Protein AF-A0A3N5H5E7-F1 (afdb_monomer_lite)

Radius of gyration: 30.31 Å; chains: 1; bounding box: 35×42×94 Å

Secondary structure (DSSP, 8-state):
---HHHHHHHHHHHHHHHHHHHHHHHHHHHHHHHHHHHHHHHTTS-----S-------TTPPPSS-HHHHHHHHHHHHTT--HHHHHHHTT--HHHHHHHHHHTT-----SPPP---

pLDDT: mean 76.29, std 15.66, range [38.31, 92.56]

Foldseek 3Di:
DPDPVVVVVVVVVVVVVVVVVVVVVVVVVVVVVVVVVVVVVVVPDDDDPDPDPDDPPPPDDPQPDDLVRLLVLLVVVVVPDDLVNVCVVVVHDSVSSVVSVVVNVHPPDPDDPPPPD

Sequence (117 aa):
MMDLRRLLRDLGREIDRLAQRNEFLERRLESITGALQGAVRVGAGRRKPGRGARTGARRGAPPKFNDAQAVQLRKEYEKGATSAQLARRHKAALPTILSTLRRAGAKLRRGRPSKKR

Structure (mmCIF, N/CA/C/O backbone):
data_AF-A0A3N5H5E7-F1
#
_entry.id   AF-A0A3N5H5E7-F1
#
loop_
_atom_site.group_PDB
_atom_site.id
_atom_site.type_symbol
_atom_site.label_atom_id
_atom_site.label_alt_id
_atom_site.label_comp_id
_atom_site.label_asym_id
_atom_site.label_entity_id
_atom_site.label_seq_id
_atom_site.pdbx_PDB_ins_code
_atom_site.Cartn_x
_atom_site.Cartn_y
_atom_site.Cartn_z
_atom_site.occupancy
_atom_site.B_iso_or_equiv
_atom_site.auth_seq_id
_atom_site.auth_comp_id
_atom_site.auth_asym_id
_atom_site.auth_atom_id
_atom_site.pdbx_PDB_model_num
ATOM 1 N N . MET A 1 1 ? 10.027 -13.307 -55.369 1.00 53.84 1 MET A N 1
ATOM 2 C CA . MET A 1 1 ? 11.262 -13.072 -54.591 1.00 53.84 1 MET A CA 1
ATOM 3 C C . MET A 1 1 ? 11.393 -11.569 -54.416 1.00 53.84 1 MET A C 1
ATOM 5 O O . MET A 1 1 ? 11.546 -10.888 -55.418 1.00 53.84 1 MET A O 1
ATOM 9 N N . MET A 1 2 ? 11.185 -11.027 -53.212 1.00 58.44 2 MET A N 1
ATOM 10 C CA . MET A 1 2 ? 11.409 -9.593 -52.991 1.00 58.44 2 MET A CA 1
ATOM 11 C C . MET A 1 2 ? 12.909 -9.312 -53.054 1.00 58.44 2 MET A C 1
ATOM 13 O O . MET A 1 2 ? 13.684 -9.968 -52.362 1.00 58.44 2 MET A O 1
ATOM 17 N N . ASP A 1 3 ? 13.310 -8.347 -53.879 1.00 82.62 3 ASP A N 1
ATOM 18 C CA . ASP A 1 3 ? 14.709 -7.950 -53.994 1.00 82.62 3 ASP A CA 1
ATOM 19 C C . ASP A 1 3 ? 15.226 -7.430 -52.651 1.00 82.62 3 ASP A C 1
ATOM 21 O O . ASP A 1 3 ? 14.676 -6.483 -52.083 1.00 82.62 3 ASP A O 1
ATOM 25 N N . LEU A 1 4 ? 16.335 -7.998 -52.175 1.00 82.62 4 LEU A N 1
ATOM 26 C CA . LEU A 1 4 ? 17.030 -7.593 -50.946 1.00 82.62 4 LEU A CA 1
ATOM 27 C C . LEU A 1 4 ? 17.291 -6.074 -50.899 1.00 82.62 4 LEU A C 1
ATOM 29 O O . LEU A 1 4 ? 17.192 -5.437 -49.853 1.00 82.62 4 LEU A O 1
ATOM 33 N N . ARG A 1 5 ? 17.530 -5.459 -52.064 1.00 80.50 5 ARG A N 1
ATOM 34 C CA . ARG A 1 5 ? 17.710 -4.006 -52.227 1.00 80.50 5 ARG A CA 1
ATOM 35 C C . ARG A 1 5 ? 16.453 -3.181 -51.936 1.00 80.50 5 ARG A C 1
ATOM 37 O O . ARG A 1 5 ? 16.555 -1.987 -51.664 1.00 80.50 5 ARG A O 1
ATOM 44 N N . ARG A 1 6 ? 15.261 -3.757 -52.074 1.00 82.50 6 ARG A N 1
ATOM 45 C CA . ARG A 1 6 ? 13.992 -3.097 -51.743 1.00 82.50 6 ARG A CA 1
ATOM 46 C C . ARG A 1 6 ? 13.755 -3.149 -50.237 1.00 82.50 6 ARG A C 1
ATOM 48 O O . ARG A 1 6 ? 13.517 -2.109 -49.640 1.00 82.50 6 ARG A O 1
ATOM 55 N N . LEU A 1 7 ? 13.987 -4.310 -49.629 1.00 86.56 7 LEU A N 1
ATOM 56 C CA . LEU A 1 7 ? 13.845 -4.515 -48.188 1.00 86.56 7 LEU A CA 1
ATOM 57 C C . LEU A 1 7 ? 14.827 -3.653 -47.375 1.00 86.56 7 LEU A C 1
ATOM 59 O O . LEU A 1 7 ? 14.422 -3.008 -46.417 1.00 86.56 7 LEU A O 1
ATOM 63 N N . LEU A 1 8 ? 16.087 -3.537 -47.810 1.00 86.81 8 LEU A N 1
ATOM 64 C CA . LEU A 1 8 ? 17.066 -2.646 -47.169 1.00 86.81 8 LEU A CA 1
ATOM 65 C C . LEU A 1 8 ? 16.687 -1.158 -47.267 1.00 86.81 8 LEU A C 1
ATOM 67 O O . LEU A 1 8 ? 16.943 -0.396 -46.339 1.00 86.81 8 LEU A O 1
ATOM 71 N N . ARG A 1 9 ? 16.056 -0.734 -48.371 1.00 87.69 9 ARG A N 1
ATOM 72 C CA . ARG A 1 9 ? 15.574 0.650 -48.526 1.00 87.69 9 ARG A CA 1
ATOM 73 C C . ARG A 1 9 ? 14.362 0.937 -47.651 1.00 87.69 9 ARG A C 1
ATOM 75 O O . ARG A 1 9 ? 14.276 2.022 -47.083 1.00 87.69 9 ARG A O 1
ATOM 82 N N . ASP A 1 10 ? 13.446 -0.017 -47.543 1.00 89.25 10 ASP A N 1
ATOM 83 C CA . ASP A 1 10 ? 12.255 0.129 -46.710 1.00 89.25 10 ASP A CA 1
ATOM 84 C C . ASP A 1 10 ? 12.624 0.119 -45.218 1.00 89.25 10 ASP A C 1
ATOM 86 O O . ASP A 1 10 ? 12.154 0.983 -44.480 1.00 89.25 10 ASP A O 1
ATOM 90 N N . LEU A 1 11 ? 13.569 -0.734 -44.802 1.00 88.56 11 LEU A N 1
ATOM 91 C CA . LEU A 1 11 ? 14.137 -0.697 -43.450 1.00 88.56 11 LEU A CA 1
ATOM 92 C C . LEU A 1 11 ? 14.865 0.619 -43.154 1.00 88.56 11 LEU A C 1
ATOM 94 O O . LEU A 1 11 ? 14.703 1.165 -42.069 1.00 88.56 11 LEU A O 1
ATOM 98 N N . GLY A 1 12 ? 15.624 1.166 -44.111 1.00 88.38 12 GLY A N 1
ATOM 99 C CA . GLY A 1 12 ? 16.266 2.475 -43.945 1.00 88.38 12 GLY A CA 1
ATOM 100 C C . GLY A 1 12 ? 15.251 3.588 -43.667 1.00 88.38 12 GLY A C 1
ATOM 101 O O . GLY A 1 12 ? 15.387 4.333 -42.701 1.00 88.38 12 GLY A O 1
ATOM 102 N N . ARG A 1 13 ? 14.159 3.627 -44.440 1.00 90.75 13 ARG A N 1
ATOM 103 C CA . ARG A 1 13 ? 13.061 4.586 -44.230 1.00 90.75 13 ARG A CA 1
ATOM 104 C C . ARG A 1 13 ? 12.365 4.402 -42.884 1.00 90.75 13 ARG A C 1
ATOM 106 O O . ARG A 1 13 ? 11.897 5.372 -42.291 1.00 90.75 13 ARG A O 1
ATOM 113 N N . GLU A 1 14 ? 12.254 3.164 -42.418 1.00 90.56 14 GLU A N 1
ATOM 114 C CA . GLU A 1 14 ? 11.640 2.861 -41.130 1.00 90.56 14 GLU A CA 1
ATOM 115 C C . GLU A 1 14 ? 12.531 3.292 -39.960 1.00 90.56 14 GLU A C 1
ATOM 117 O O . GLU A 1 14 ? 12.031 3.890 -39.006 1.00 90.56 14 GLU A O 1
ATOM 122 N N . ILE A 1 15 ? 13.848 3.100 -40.072 1.00 92.25 15 ILE A N 1
ATOM 123 C CA . ILE A 1 15 ? 14.832 3.605 -39.106 1.00 92.25 15 ILE A CA 1
ATOM 124 C C . ILE A 1 15 ? 14.763 5.134 -39.018 1.00 92.25 15 ILE A C 1
ATOM 126 O O . ILE A 1 15 ? 14.656 5.669 -37.914 1.00 92.25 15 ILE A O 1
ATOM 130 N N . ASP A 1 16 ? 14.722 5.835 -40.153 1.00 92.31 16 ASP A N 1
ATOM 131 C CA . ASP A 1 16 ? 14.614 7.301 -40.178 1.00 92.31 16 ASP A CA 1
ATOM 132 C C . ASP A 1 16 ? 13.315 7.789 -39.520 1.00 92.31 16 ASP A C 1
ATOM 134 O O . ASP A 1 16 ? 13.303 8.744 -38.739 1.00 92.31 16 ASP A O 1
ATOM 138 N N . ARG A 1 17 ? 12.203 7.092 -39.777 1.00 92.56 17 ARG A N 1
ATOM 139 C CA . ARG A 1 17 ? 10.905 7.399 -39.165 1.00 92.56 17 ARG A CA 1
ATOM 140 C C . ARG A 1 17 ? 10.919 7.189 -37.651 1.00 92.56 17 ARG A C 1
ATOM 142 O O . ARG A 1 17 ? 10.321 7.977 -36.915 1.00 92.56 17 ARG A O 1
ATOM 149 N N . LEU A 1 18 ? 11.567 6.124 -37.183 1.00 91.44 18 LEU A N 1
ATOM 150 C CA . LEU A 1 18 ? 11.711 5.841 -35.756 1.00 91.44 18 LEU A CA 1
ATOM 151 C C . LEU A 1 18 ? 12.610 6.876 -35.073 1.00 91.44 18 LEU A C 1
ATOM 153 O O . LEU A 1 18 ? 12.254 7.351 -33.996 1.00 91.44 18 LEU A O 1
ATOM 157 N N . ALA A 1 19 ? 13.702 7.291 -35.716 1.00 91.06 19 ALA A N 1
ATOM 158 C CA . ALA A 1 19 ? 14.588 8.334 -35.205 1.00 91.06 19 ALA A CA 1
ATOM 159 C C . ALA A 1 19 ? 13.850 9.672 -35.030 1.00 91.06 19 ALA A C 1
ATOM 161 O O . ALA A 1 19 ? 13.874 10.249 -33.944 1.00 91.06 19 ALA A O 1
ATOM 162 N N . GLN A 1 20 ? 13.089 10.106 -36.041 1.00 90.56 20 GLN A N 1
ATOM 163 C CA . GLN A 1 20 ? 12.276 11.330 -35.963 1.00 90.56 20 GLN A CA 1
ATOM 164 C C . GLN A 1 20 ? 11.220 11.264 -34.851 1.00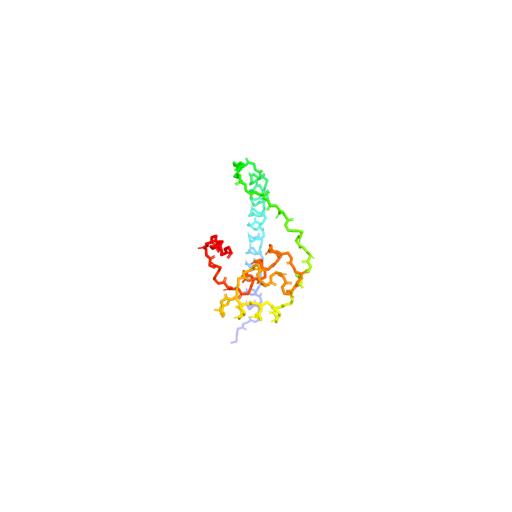 90.56 20 GLN A C 1
ATOM 166 O O . GLN A 1 20 ? 10.958 12.250 -34.158 1.00 90.56 20 GLN A O 1
ATOM 171 N N . ARG A 1 21 ? 10.600 10.093 -34.656 1.00 89.31 21 ARG A N 1
ATOM 172 C CA . ARG A 1 21 ? 9.616 9.896 -33.586 1.00 89.31 21 ARG A CA 1
ATOM 173 C C . ARG A 1 21 ? 10.265 9.959 -32.207 1.00 89.31 21 ARG A C 1
ATOM 175 O O . ARG A 1 21 ? 9.670 10.544 -31.304 1.00 89.31 21 ARG A O 1
ATOM 182 N N . ASN A 1 22 ? 11.448 9.376 -32.046 1.00 91.69 22 ASN A N 1
ATOM 183 C CA . ASN A 1 22 ? 12.187 9.425 -30.789 1.00 91.69 22 ASN A CA 1
ATOM 184 C C . ASN A 1 22 ? 12.599 10.860 -30.454 1.00 91.69 22 ASN A C 1
ATOM 186 O O . ASN A 1 22 ? 12.305 11.318 -29.355 1.00 91.69 22 ASN A O 1
ATOM 190 N N . GLU A 1 23 ? 13.134 11.606 -31.421 1.00 91.94 23 GLU A N 1
ATOM 191 C CA . GLU A 1 23 ? 13.503 13.013 -31.232 1.00 91.94 23 GLU A CA 1
ATOM 192 C C . GLU A 1 23 ? 12.294 13.874 -30.819 1.00 91.94 23 GLU A C 1
ATOM 194 O O . GLU A 1 23 ? 12.369 14.705 -29.912 1.00 91.94 23 GLU A O 1
ATOM 199 N N . PHE A 1 24 ? 11.128 13.644 -31.431 1.00 91.25 24 PHE A N 1
ATOM 200 C CA . PHE A 1 24 ? 9.894 14.322 -31.032 1.00 91.25 24 PHE A CA 1
ATOM 201 C C . PHE A 1 24 ? 9.467 13.978 -29.596 1.00 91.25 24 PHE A C 1
ATOM 203 O O . PHE A 1 24 ? 9.010 14.851 -28.852 1.00 91.25 24 PHE A O 1
ATOM 210 N N . LEU A 1 25 ? 9.592 12.708 -29.198 1.00 89.31 25 LEU A N 1
ATOM 211 C CA . LEU A 1 25 ? 9.259 12.266 -27.845 1.00 89.31 25 LEU A CA 1
ATOM 212 C C . LEU A 1 25 ? 10.214 12.860 -26.806 1.00 89.31 25 LEU A C 1
ATOM 214 O O . LEU A 1 25 ? 9.742 13.315 -25.766 1.00 89.31 25 LEU A O 1
ATOM 218 N N . GLU A 1 26 ? 11.510 12.922 -27.099 1.00 90.38 26 GLU A N 1
ATOM 219 C CA . GLU A 1 26 ? 12.522 13.540 -26.236 1.00 90.38 26 GLU A CA 1
ATOM 220 C C . GLU A 1 26 ? 12.236 15.030 -26.031 1.00 90.38 26 GLU A C 1
ATOM 222 O O . GLU A 1 26 ? 12.058 15.464 -24.891 1.00 90.38 26 GLU A O 1
ATOM 227 N N . ARG A 1 27 ? 12.013 15.791 -27.113 1.00 88.75 27 ARG A N 1
ATOM 228 C CA . ARG A 1 27 ? 11.621 17.213 -27.033 1.00 88.75 27 ARG A CA 1
ATOM 229 C C . ARG A 1 27 ? 10.345 17.422 -26.208 1.00 88.75 27 ARG A C 1
ATOM 231 O O . ARG A 1 27 ? 10.216 18.391 -25.456 1.00 88.75 27 ARG A O 1
ATOM 238 N N . ARG A 1 28 ? 9.374 16.508 -26.321 1.00 86.38 28 ARG A N 1
ATOM 239 C CA . ARG A 1 28 ? 8.125 16.567 -25.545 1.00 86.38 28 ARG A CA 1
ATOM 240 C C . ARG A 1 28 ? 8.356 16.258 -24.065 1.00 86.38 28 ARG A C 1
ATOM 242 O O . ARG A 1 28 ? 7.747 16.911 -23.218 1.00 86.38 28 ARG A O 1
ATOM 249 N N . LEU A 1 29 ? 9.219 15.297 -23.743 1.00 85.88 29 LEU A N 1
ATOM 250 C CA . LEU A 1 29 ? 9.592 14.981 -22.365 1.00 85.88 29 LEU A CA 1
ATOM 251 C C . LEU A 1 29 ? 10.369 16.125 -21.715 1.00 85.88 29 LEU A C 1
ATOM 253 O O . LEU A 1 29 ? 10.084 16.454 -20.565 1.00 85.88 29 LEU A O 1
ATOM 257 N N . GLU A 1 30 ? 11.274 16.779 -22.438 1.00 83.94 30 GLU A N 1
ATOM 258 C CA . GLU A 1 30 ? 11.984 17.973 -21.966 1.00 83.94 30 GLU A CA 1
ATOM 259 C C . GLU A 1 30 ? 11.015 19.122 -21.668 1.00 83.94 30 GLU A C 1
ATOM 261 O O . GLU A 1 30 ? 11.076 19.725 -20.596 1.00 83.94 30 GLU A O 1
ATOM 266 N N . SER A 1 31 ? 10.050 19.368 -22.561 1.00 81.56 31 SER A N 1
ATOM 267 C CA . SER A 1 31 ? 9.005 20.378 -22.358 1.00 81.56 31 SER A CA 1
ATOM 268 C C . SER A 1 31 ? 8.135 20.082 -21.129 1.00 81.56 31 SER A C 1
ATOM 270 O O . SER A 1 31 ? 7.914 20.962 -20.293 1.00 81.56 31 SER A O 1
ATOM 272 N N . ILE A 1 32 ? 7.686 18.832 -20.969 1.00 77.81 32 ILE A N 1
ATOM 273 C CA . ILE A 1 32 ? 6.905 18.401 -19.801 1.00 77.81 32 ILE A CA 1
ATOM 274 C C . ILE A 1 32 ? 7.742 18.518 -18.525 1.00 77.81 32 ILE A C 1
ATOM 276 O O . ILE A 1 32 ? 7.246 19.000 -17.509 1.00 77.81 32 ILE A O 1
ATOM 280 N N . THR A 1 33 ? 9.012 18.121 -18.569 1.00 77.31 33 THR A N 1
ATOM 281 C CA . THR A 1 33 ? 9.923 18.194 -17.422 1.00 77.31 33 THR A CA 1
ATOM 282 C C . THR A 1 33 ? 10.168 19.643 -17.012 1.00 77.31 33 THR A C 1
ATOM 284 O O . THR A 1 33 ? 10.050 19.959 -15.830 1.00 77.31 33 THR A O 1
ATOM 287 N N . GLY A 1 34 ? 10.402 20.550 -17.965 1.00 75.50 34 GLY A N 1
ATOM 288 C CA . GLY A 1 34 ? 10.524 21.986 -17.704 1.00 75.50 34 GLY A CA 1
ATOM 289 C C . GLY A 1 34 ? 9.248 22.592 -17.110 1.00 75.50 34 GLY A C 1
ATOM 290 O O . GLY A 1 34 ? 9.308 23.325 -16.119 1.00 75.50 34 GLY A O 1
ATOM 291 N N . ALA A 1 35 ? 8.077 22.224 -17.642 1.00 70.44 35 ALA A N 1
ATOM 292 C CA . ALA A 1 35 ? 6.780 22.661 -17.123 1.00 70.44 35 ALA A CA 1
ATOM 293 C C . ALA A 1 35 ? 6.515 22.143 -15.699 1.00 70.44 35 ALA A C 1
ATOM 295 O O . ALA A 1 35 ? 6.061 22.895 -14.833 1.00 70.44 35 ALA A O 1
ATOM 296 N N . LEU A 1 36 ? 6.848 20.880 -15.421 1.00 65.75 36 LEU A N 1
ATOM 297 C CA . LEU A 1 36 ? 6.740 20.290 -14.088 1.00 65.75 36 LEU A CA 1
ATOM 298 C C . LEU A 1 36 ? 7.729 20.922 -13.109 1.00 65.75 36 LEU A C 1
ATOM 300 O O . LEU A 1 36 ? 7.359 21.196 -11.973 1.00 65.75 36 LEU A O 1
ATOM 304 N N . GLN A 1 37 ? 8.958 21.221 -13.527 1.00 65.62 37 GLN A N 1
ATOM 305 C CA . GLN A 1 37 ? 9.946 21.885 -12.677 1.00 65.62 37 GLN A CA 1
ATOM 306 C C . GLN A 1 37 ? 9.514 23.321 -12.325 1.00 65.62 37 GLN A C 1
ATOM 308 O O . GLN A 1 37 ? 9.689 23.756 -11.183 1.00 65.62 37 GLN A O 1
ATOM 313 N N . GLY A 1 38 ? 8.857 24.021 -13.257 1.00 57.84 38 GLY A N 1
ATOM 314 C CA . GLY A 1 38 ? 8.162 25.286 -12.999 1.00 57.84 38 GLY A CA 1
ATOM 315 C C . GLY A 1 38 ? 6.982 25.132 -12.030 1.00 57.84 38 GLY A C 1
ATOM 316 O O . GLY A 1 38 ? 6.878 25.878 -11.056 1.00 57.84 38 GLY A O 1
ATOM 317 N N . ALA A 1 39 ? 6.137 24.115 -12.220 1.00 57.41 39 ALA A N 1
ATOM 318 C CA . ALA A 1 39 ? 5.000 23.827 -11.343 1.00 57.41 39 ALA A CA 1
ATOM 319 C C . ALA A 1 39 ? 5.422 23.408 -9.918 1.00 57.41 39 ALA A C 1
ATOM 321 O O . ALA A 1 39 ? 4.769 23.787 -8.946 1.00 57.41 39 ALA A O 1
ATOM 322 N N . VAL A 1 40 ? 6.542 22.692 -9.765 1.00 54.53 40 VAL A N 1
ATOM 323 C CA . VAL A 1 40 ? 7.131 22.329 -8.463 1.00 54.53 40 VAL A CA 1
ATOM 324 C C . VAL A 1 40 ? 7.622 23.572 -7.713 1.00 54.53 40 VAL A C 1
ATOM 326 O O . VAL A 1 40 ? 7.449 23.651 -6.497 1.00 54.53 40 VAL A O 1
ATOM 329 N N . ARG A 1 41 ? 8.165 24.578 -8.414 1.00 53.53 41 ARG A N 1
ATOM 330 C CA . ARG A 1 41 ? 8.572 25.855 -7.797 1.00 53.53 41 ARG A CA 1
ATOM 331 C C . ARG A 1 41 ? 7.370 26.722 -7.396 1.00 53.53 41 ARG A C 1
ATOM 333 O O . ARG A 1 41 ? 7.404 27.343 -6.337 1.00 53.53 41 ARG A O 1
ATOM 340 N N . VAL A 1 42 ? 6.288 26.724 -8.179 1.00 52.78 42 VAL A N 1
ATOM 341 C CA . VAL A 1 42 ? 5.070 27.517 -7.893 1.00 52.78 42 VAL A CA 1
ATOM 342 C C . VAL A 1 42 ? 4.155 26.844 -6.850 1.00 52.78 42 VAL A C 1
ATOM 344 O O . VAL A 1 42 ? 3.456 27.523 -6.097 1.00 52.78 42 VAL A O 1
ATOM 347 N N . GLY A 1 43 ? 4.209 25.516 -6.706 1.00 47.25 43 GLY A N 1
ATOM 348 C CA . GLY A 1 43 ? 3.440 24.756 -5.709 1.00 47.25 43 GLY A CA 1
ATOM 349 C C . GLY A 1 43 ? 3.857 24.966 -4.243 1.00 47.25 43 GLY A C 1
ATOM 350 O O . GLY A 1 43 ? 3.161 24.501 -3.339 1.00 47.25 43 GLY A O 1
ATOM 351 N N . ALA A 1 44 ? 4.956 25.680 -3.984 1.00 51.84 44 ALA A N 1
ATOM 352 C CA . ALA A 1 44 ? 5.489 25.920 -2.641 1.00 51.84 44 ALA A CA 1
ATOM 353 C C . ALA A 1 44 ? 4.881 27.143 -1.917 1.00 51.84 44 ALA A C 1
ATOM 355 O O . ALA A 1 44 ? 5.223 27.394 -0.763 1.00 51.84 44 ALA A O 1
ATOM 356 N N . GLY A 1 45 ? 3.974 27.903 -2.546 1.00 53.81 45 GLY A N 1
ATOM 357 C CA . GLY A 1 45 ? 3.658 29.262 -2.089 1.00 53.81 45 GLY A CA 1
ATOM 358 C C . GLY A 1 45 ? 2.186 29.667 -2.024 1.00 53.81 45 GLY A C 1
ATOM 359 O O . GLY A 1 45 ? 1.866 30.744 -2.502 1.00 53.81 45 GLY A O 1
ATOM 360 N N . ARG A 1 46 ? 1.283 28.863 -1.436 1.00 56.72 46 ARG A N 1
ATOM 361 C CA . ARG A 1 46 ? 0.062 29.349 -0.729 1.00 56.72 46 ARG A CA 1
ATOM 362 C C . ARG A 1 46 ? -0.788 28.184 -0.225 1.00 56.72 46 ARG A C 1
ATOM 364 O O . ARG A 1 46 ? -1.706 27.712 -0.890 1.00 56.72 46 ARG A O 1
ATOM 371 N N . ARG A 1 47 ? -0.551 27.749 1.011 1.00 51.47 47 ARG A N 1
ATOM 372 C CA . ARG A 1 47 ? -1.570 27.030 1.785 1.00 51.47 47 ARG A CA 1
ATOM 373 C C . ARG A 1 47 ? -1.719 27.709 3.138 1.00 51.47 47 ARG A C 1
ATOM 375 O O . ARG A 1 47 ? -0.773 27.771 3.915 1.00 51.47 47 ARG A O 1
ATOM 382 N N . LYS A 1 48 ? -2.921 28.254 3.364 1.00 55.31 48 LYS A N 1
ATOM 383 C CA . LYS A 1 48 ? -3.440 28.748 4.649 1.00 55.31 48 LYS A CA 1
ATOM 384 C C . LYS A 1 48 ? -2.941 27.861 5.803 1.00 55.31 48 LYS A C 1
ATOM 386 O O . LYS A 1 48 ? -3.028 26.638 5.663 1.00 55.31 48 LYS A O 1
ATOM 391 N N . PRO A 1 49 ? -2.500 28.416 6.947 1.00 45.22 49 PRO A N 1
ATOM 392 C CA . PRO A 1 49 ? -2.148 27.610 8.106 1.00 45.22 49 PRO A CA 1
ATOM 393 C C . PRO A 1 49 ? -3.426 27.002 8.698 1.00 45.22 49 PRO A C 1
ATOM 395 O O . PRO A 1 49 ? -4.111 27.583 9.537 1.00 45.22 49 PRO A O 1
ATOM 398 N N . GLY A 1 50 ? -3.766 25.806 8.221 1.00 48.25 50 GLY A N 1
ATOM 399 C CA . GLY A 1 50 ? -4.740 24.927 8.843 1.00 48.25 50 GLY A CA 1
ATOM 400 C C . GLY A 1 50 ? -4.176 24.432 10.169 1.00 48.25 50 GLY A C 1
ATOM 401 O O . GLY A 1 50 ? -3.319 23.554 10.215 1.00 48.25 50 GLY A O 1
ATOM 402 N N . ARG A 1 51 ? -4.655 25.042 11.248 1.00 55.41 51 ARG A N 1
ATOM 403 C CA . ARG A 1 51 ? -4.539 24.631 12.650 1.00 55.41 51 ARG A CA 1
ATOM 404 C C . ARG A 1 51 ? -4.617 23.095 12.778 1.00 55.41 51 ARG A C 1
ATOM 406 O O . ARG A 1 51 ? -5.701 22.534 12.671 1.00 55.41 51 ARG A O 1
ATOM 413 N N . GLY A 1 52 ? -3.488 22.407 13.004 1.00 49.56 52 GLY A N 1
ATOM 414 C CA . GLY A 1 52 ? -3.525 20.957 13.259 1.00 49.56 52 GLY A CA 1
ATOM 415 C C . GLY A 1 52 ? -2.258 20.118 13.068 1.00 49.56 52 GLY A C 1
ATOM 416 O O . GLY A 1 52 ? -2.322 18.919 13.329 1.00 49.56 52 GLY A O 1
ATOM 417 N N . ALA A 1 53 ? -1.111 20.675 12.670 1.00 49.00 53 ALA A N 1
ATOM 418 C CA . ALA A 1 53 ? 0.141 19.911 12.583 1.00 49.00 53 ALA A CA 1
ATOM 419 C C . ALA A 1 53 ? 0.762 19.680 13.975 1.00 49.00 53 ALA A C 1
ATOM 421 O O . ALA A 1 53 ? 1.806 20.229 14.315 1.00 49.00 53 ALA A O 1
ATOM 422 N N . ARG A 1 54 ? 0.108 18.869 14.815 1.00 55.38 54 ARG A N 1
ATOM 423 C CA . ARG A 1 54 ? 0.778 18.264 15.967 1.00 55.38 54 ARG A CA 1
ATOM 424 C C . ARG A 1 54 ? 1.431 16.966 15.516 1.00 55.38 54 ARG A C 1
ATOM 426 O O . ARG A 1 54 ? 0.766 16.059 15.023 1.00 55.38 54 ARG A O 1
ATOM 433 N N . THR A 1 55 ? 2.737 16.912 15.764 1.00 49.22 55 THR A N 1
ATOM 434 C CA . THR A 1 55 ? 3.632 15.752 15.698 1.00 49.22 55 THR A CA 1
ATOM 435 C C . THR A 1 55 ? 3.869 15.180 14.306 1.00 49.22 55 THR A C 1
ATOM 437 O O . THR A 1 55 ? 3.212 14.239 13.869 1.00 49.22 55 THR A O 1
ATOM 440 N N . GLY A 1 56 ? 4.920 15.690 13.659 1.00 48.22 56 GLY A N 1
ATOM 441 C CA . GLY A 1 56 ? 5.708 14.883 12.740 1.00 48.22 56 GLY A CA 1
ATOM 442 C C . GLY A 1 56 ? 6.205 13.653 13.493 1.00 48.22 56 GLY A C 1
ATOM 443 O O . GLY A 1 56 ? 7.191 13.710 14.226 1.00 48.22 56 GLY A O 1
ATOM 444 N N . ALA A 1 57 ? 5.485 12.541 13.349 1.00 54.62 57 ALA A N 1
ATOM 445 C CA . ALA A 1 57 ? 6.065 11.236 13.585 1.00 54.62 57 ALA A CA 1
ATOM 446 C C . ALA A 1 57 ? 7.311 11.177 12.700 1.00 54.62 57 ALA A C 1
ATOM 448 O O . ALA A 1 57 ? 7.211 11.315 11.478 1.00 54.62 57 ALA A O 1
ATOM 449 N N . ARG A 1 58 ? 8.485 11.070 13.328 1.00 57.59 58 ARG A N 1
ATOM 450 C CA . ARG A 1 58 ? 9.753 10.841 12.633 1.00 57.59 58 ARG A CA 1
ATOM 451 C C . ARG A 1 58 ? 9.500 9.706 11.637 1.00 57.59 58 ARG A C 1
ATOM 453 O O . ARG A 1 58 ? 9.154 8.607 12.068 1.00 57.59 58 ARG A O 1
ATOM 460 N N . ARG A 1 59 ? 9.594 9.994 10.333 1.00 57.50 59 ARG A N 1
ATOM 461 C CA . ARG A 1 59 ? 9.264 9.115 9.187 1.00 57.50 59 ARG A CA 1
ATOM 462 C C . ARG A 1 59 ? 10.162 7.858 9.077 1.00 57.50 59 ARG A C 1
ATOM 464 O O . ARG A 1 59 ? 10.429 7.392 7.982 1.00 57.50 59 ARG A O 1
ATOM 471 N N . GLY A 1 60 ? 10.631 7.302 10.192 1.00 59.62 60 GLY A N 1
ATOM 472 C CA . GLY A 1 60 ? 11.530 6.148 10.212 1.00 59.62 60 GLY A CA 1
ATOM 473 C C . GLY A 1 60 ? 11.700 5.459 11.568 1.00 59.62 60 GLY A C 1
ATOM 474 O O . GLY A 1 60 ? 12.537 4.573 11.674 1.00 59.62 60 GLY A O 1
ATOM 475 N N . ALA A 1 61 ? 10.949 5.830 12.614 1.00 66.25 61 ALA A N 1
ATOM 476 C CA . ALA A 1 61 ? 11.000 5.059 13.857 1.00 66.25 61 ALA A CA 1
ATOM 477 C C . ALA A 1 61 ? 10.229 3.738 13.668 1.00 66.25 61 ALA A C 1
ATOM 479 O O . ALA A 1 61 ? 9.042 3.796 13.320 1.00 66.25 61 ALA A O 1
ATOM 480 N N . PRO A 1 62 ? 10.855 2.566 13.895 1.00 67.19 62 PRO A N 1
ATOM 481 C CA . PRO A 1 62 ? 10.155 1.297 13.793 1.00 67.19 62 PRO A CA 1
ATOM 482 C C . PRO A 1 62 ? 8.993 1.265 14.799 1.00 67.19 62 PRO A C 1
ATOM 484 O O . PRO A 1 62 ? 9.120 1.761 15.926 1.00 67.19 62 PRO A O 1
ATOM 487 N N . PRO A 1 63 ? 7.827 0.732 14.403 1.00 70.88 63 PRO A N 1
ATOM 488 C CA . PRO A 1 63 ? 6.665 0.679 15.273 1.00 70.88 63 PRO A CA 1
ATOM 489 C C . PRO A 1 63 ? 6.973 -0.171 16.510 1.00 70.88 63 PRO A C 1
ATOM 491 O O . PRO A 1 63 ? 7.537 -1.255 16.411 1.00 70.88 63 PRO A O 1
ATOM 494 N N . LYS A 1 64 ? 6.551 0.306 17.689 1.00 79.12 64 LYS A N 1
ATOM 495 C CA . LYS A 1 64 ? 6.769 -0.390 18.972 1.00 79.12 64 LYS A CA 1
ATOM 496 C C . LYS A 1 64 ? 6.108 -1.778 19.034 1.00 79.12 64 LYS A C 1
ATOM 498 O O . LYS A 1 64 ? 6.481 -2.586 19.874 1.00 79.12 64 LYS A O 1
ATOM 503 N N . PHE A 1 65 ? 5.131 -2.035 18.167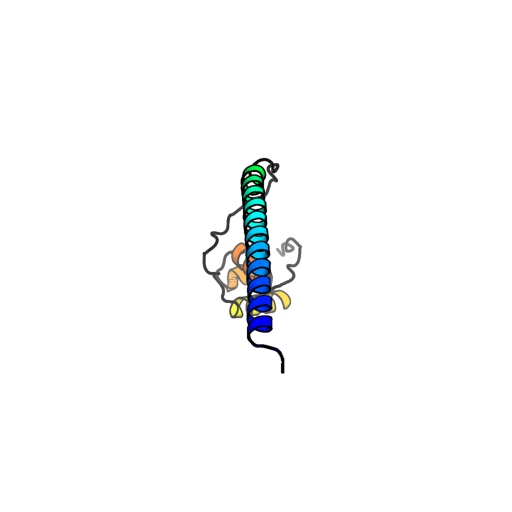 1.00 84.19 65 PHE A N 1
ATOM 504 C CA . PHE A 1 65 ? 4.435 -3.311 18.059 1.00 84.19 65 PHE A CA 1
ATOM 505 C C . PHE A 1 65 ? 4.572 -3.864 16.643 1.00 84.19 65 PHE A C 1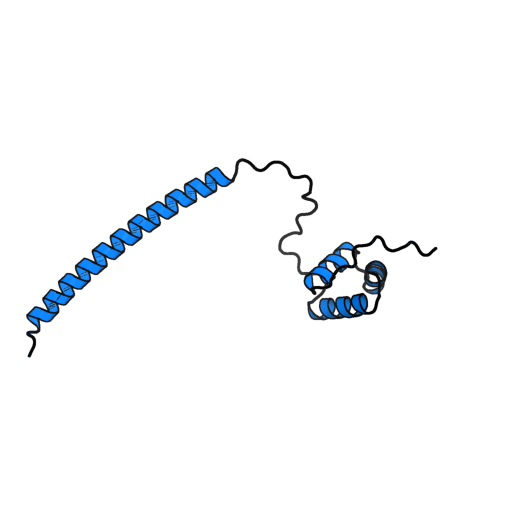
ATOM 507 O O . PHE A 1 65 ? 4.332 -3.143 15.667 1.00 84.19 65 PHE A O 1
ATOM 514 N N . ASN A 1 66 ? 4.916 -5.148 16.548 1.00 87.69 66 ASN A N 1
ATOM 515 C CA . ASN A 1 66 ? 4.911 -5.874 15.281 1.00 87.69 66 ASN A CA 1
ATOM 516 C C . ASN A 1 66 ? 3.464 -6.126 14.805 1.00 87.69 66 ASN A C 1
ATOM 518 O O . ASN A 1 66 ? 2.520 -6.049 15.594 1.00 87.69 66 ASN A O 1
ATOM 522 N N . ASP A 1 67 ? 3.271 -6.462 13.532 1.00 84.50 67 ASP A N 1
ATOM 523 C CA . ASP A 1 67 ? 1.945 -6.655 12.934 1.00 84.50 67 ASP A CA 1
ATOM 524 C C . ASP A 1 67 ? 1.144 -7.775 13.612 1.00 84.50 67 ASP A C 1
ATOM 526 O O . ASP A 1 67 ? -0.039 -7.598 13.904 1.00 84.50 67 ASP A O 1
ATOM 530 N N . ALA A 1 68 ? 1.797 -8.875 14.002 1.00 85.31 68 ALA A N 1
ATOM 531 C CA . ALA A 1 68 ? 1.160 -9.938 14.784 1.00 85.31 68 ALA A CA 1
ATOM 532 C C . ALA A 1 68 ? 0.613 -9.430 16.136 1.00 85.31 68 ALA A C 1
ATOM 534 O O . ALA A 1 68 ? -0.518 -9.738 16.521 1.00 85.31 68 ALA A O 1
ATOM 535 N N . GLN A 1 69 ? 1.380 -8.585 16.832 1.00 87.06 69 GLN A N 1
ATOM 536 C 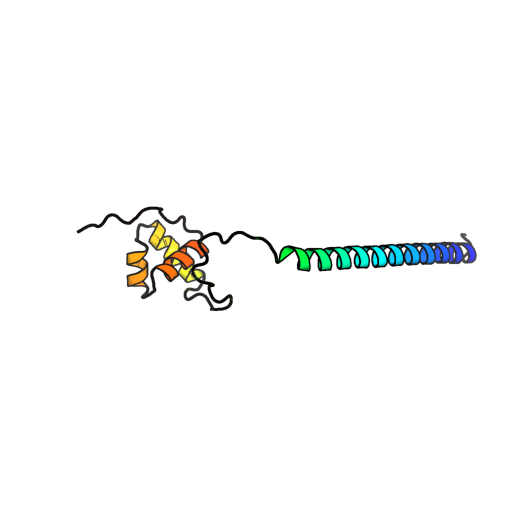CA . GLN A 1 69 ? 0.958 -7.973 18.098 1.00 87.06 69 GLN A CA 1
ATOM 537 C C . GLN A 1 69 ? -0.164 -6.952 17.879 1.00 87.06 69 GLN A C 1
ATOM 539 O O . GLN A 1 69 ? -1.071 -6.838 18.701 1.00 87.06 69 GLN A O 1
ATOM 544 N N . ALA A 1 70 ? -0.140 -6.234 16.755 1.00 87.75 70 ALA A N 1
ATOM 545 C CA . ALA A 1 70 ? -1.185 -5.290 16.387 1.00 87.75 70 ALA A CA 1
ATOM 546 C C . ALA A 1 70 ? -2.534 -5.996 16.146 1.00 87.75 70 ALA A C 1
ATOM 548 O O . ALA A 1 70 ? -3.573 -5.517 16.608 1.00 87.75 70 ALA A O 1
ATOM 549 N N . VAL A 1 71 ? -2.521 -7.169 15.504 1.00 88.94 71 VAL A N 1
ATOM 550 C CA . VAL A 1 71 ? -3.717 -8.010 15.323 1.00 88.94 71 VAL A CA 1
ATOM 551 C C . VAL A 1 71 ? -4.247 -8.515 16.667 1.00 88.94 71 VAL A C 1
ATOM 553 O O . VAL A 1 71 ? -5.457 -8.489 16.897 1.00 88.94 71 VAL A O 1
ATOM 556 N N . GLN A 1 72 ? -3.370 -8.929 17.583 1.00 88.38 72 GLN A N 1
ATOM 557 C CA . GLN A 1 72 ? -3.787 -9.350 18.923 1.00 88.38 72 GLN A CA 1
ATOM 558 C C . GLN A 1 72 ? -4.425 -8.197 19.712 1.00 88.38 72 GLN A C 1
ATOM 560 O O . GLN A 1 72 ? -5.517 -8.360 20.257 1.00 88.38 72 GLN A O 1
ATOM 565 N N . LEU A 1 73 ? -3.808 -7.012 19.693 1.00 88.81 73 LEU A N 1
ATOM 566 C CA . LEU A 1 73 ? -4.358 -5.796 20.302 1.00 88.81 73 LEU A CA 1
ATOM 567 C C . LEU A 1 73 ? -5.743 -5.451 19.747 1.00 88.81 73 LEU A C 1
ATOM 569 O O . LEU A 1 73 ? -6.640 -5.077 20.504 1.00 88.81 73 LEU A O 1
ATOM 573 N N . ARG A 1 74 ? -5.940 -5.603 18.432 1.00 88.69 74 ARG A N 1
ATOM 574 C CA . ARG A 1 74 ? -7.247 -5.414 17.796 1.00 88.69 74 ARG A CA 1
ATOM 575 C C . ARG A 1 74 ? -8.280 -6.411 18.320 1.00 88.69 74 ARG A C 1
ATOM 577 O O . ARG A 1 74 ? -9.370 -5.982 18.682 1.00 88.69 74 ARG A O 1
ATOM 584 N N . LYS A 1 75 ? -7.943 -7.701 18.412 1.00 89.56 75 LYS A N 1
ATOM 585 C CA . LYS A 1 75 ? -8.856 -8.727 18.949 1.00 89.56 75 LYS A CA 1
ATOM 586 C C . LYS A 1 75 ? -9.267 -8.418 20.390 1.00 89.56 75 LYS A C 1
ATOM 588 O O . LYS A 1 75 ? -10.436 -8.548 20.733 1.00 89.56 75 LYS A O 1
ATOM 593 N N . GLU A 1 76 ? -8.332 -7.988 21.235 1.00 87.19 76 GLU A N 1
ATOM 594 C CA . GLU A 1 76 ? -8.641 -7.603 22.620 1.00 87.19 76 GLU A CA 1
ATOM 595 C C . GLU A 1 76 ? -9.536 -6.357 22.688 1.00 87.19 76 GLU A C 1
ATOM 597 O O . GLU A 1 76 ? -10.473 -6.303 23.488 1.00 87.19 76 GLU A O 1
ATOM 602 N N . TYR A 1 77 ? -9.300 -5.379 21.811 1.00 89.25 77 TYR A N 1
ATOM 603 C CA . TYR A 1 77 ? -10.135 -4.186 21.690 1.00 89.25 77 TYR A CA 1
ATOM 604 C C . TYR A 1 77 ? -11.563 -4.512 21.222 1.00 89.25 77 TYR A C 1
ATOM 606 O O . TYR A 1 77 ? -12.535 -4.008 21.786 1.00 89.25 77 TYR A O 1
ATOM 614 N N . GLU A 1 78 ? -11.704 -5.388 20.225 1.00 86.31 78 GLU A N 1
ATOM 615 C CA . GLU A 1 78 ? -12.999 -5.846 19.703 1.00 86.31 78 GLU A CA 1
ATOM 616 C C . GLU A 1 78 ? -13.777 -6.674 20.736 1.00 86.31 78 GLU A C 1
ATOM 618 O O . GLU A 1 78 ? -14.990 -6.508 20.854 1.00 86.31 78 GLU A O 1
ATOM 623 N N . LYS A 1 79 ? -13.083 -7.463 21.569 1.00 86.69 79 LYS A N 1
ATOM 624 C CA . LYS A 1 79 ? -13.667 -8.161 22.731 1.00 86.69 79 LYS A CA 1
ATOM 625 C C . LYS A 1 79 ? -14.179 -7.219 23.829 1.00 86.69 79 LYS A C 1
ATOM 627 O O . LYS A 1 79 ? -14.852 -7.670 24.748 1.00 86.69 79 LYS A O 1
ATOM 632 N N . GLY A 1 80 ? -13.884 -5.921 23.743 1.00 83.94 80 GLY A N 1
ATOM 633 C CA . GLY A 1 80 ? -14.418 -4.901 24.643 1.00 83.94 80 GLY A CA 1
ATOM 634 C C . GLY A 1 80 ? -13.395 -4.261 25.578 1.00 83.94 80 GLY A C 1
ATOM 635 O O . GLY A 1 80 ? -13.781 -3.396 26.366 1.00 83.94 80 GLY A O 1
ATOM 636 N N . ALA A 1 81 ? -12.107 -4.610 25.482 1.00 85.19 81 ALA A N 1
ATOM 637 C CA . ALA A 1 81 ? -11.073 -3.919 26.245 1.00 85.19 81 ALA A CA 1
ATOM 638 C C . ALA A 1 81 ? -10.957 -2.452 25.801 1.00 85.19 81 ALA A C 1
ATOM 640 O O . ALA A 1 81 ? -10.946 -2.124 24.612 1.00 85.19 81 ALA A O 1
ATOM 641 N N . THR A 1 82 ? -10.836 -1.537 26.760 1.00 87.00 82 THR A N 1
ATOM 642 C CA . THR A 1 82 ? -10.626 -0.118 26.444 1.00 87.00 82 THR A CA 1
ATOM 643 C C . THR A 1 82 ? -9.181 0.140 26.017 1.00 87.00 82 THR A C 1
ATOM 645 O O . THR A 1 82 ? -8.247 -0.511 26.487 1.00 87.00 82 THR A O 1
ATOM 648 N N . SER A 1 83 ? -8.955 1.165 25.188 1.00 85.31 83 SER A N 1
ATOM 649 C CA . SER A 1 83 ? -7.596 1.568 24.784 1.00 85.31 83 SER A CA 1
ATOM 650 C C . SER A 1 83 ? -6.692 1.894 25.983 1.00 85.31 83 SER A C 1
ATOM 652 O O . SER A 1 83 ? -5.485 1.684 25.917 1.00 85.31 83 SER A O 1
ATOM 654 N N . ALA A 1 84 ? -7.269 2.371 27.094 1.00 85.25 84 ALA A N 1
ATOM 655 C CA . ALA A 1 84 ? -6.544 2.651 28.332 1.00 85.25 84 ALA A CA 1
ATOM 656 C C . ALA A 1 84 ? -6.139 1.374 29.090 1.00 85.25 84 ALA A C 1
ATOM 658 O O . ALA A 1 84 ? -5.029 1.303 29.613 1.00 85.25 84 ALA A O 1
ATOM 659 N N . GLN A 1 85 ? -7.003 0.354 29.123 1.00 85.88 85 GLN A N 1
ATOM 660 C CA . GLN A 1 85 ? -6.660 -0.952 29.697 1.00 85.88 85 GLN A CA 1
ATOM 661 C C . GLN A 1 85 ? -5.552 -1.633 28.887 1.00 85.88 85 GLN A C 1
ATOM 663 O O . GLN A 1 85 ? -4.586 -2.118 29.471 1.00 85.88 85 GLN A O 1
ATOM 668 N N . LEU A 1 86 ? -5.632 -1.577 27.553 1.00 88.00 86 LEU A N 1
ATOM 669 C CA . LEU A 1 86 ? -4.585 -2.092 26.665 1.00 88.00 86 LEU A CA 1
ATOM 670 C C . LEU A 1 86 ? -3.250 -1.363 26.879 1.00 88.00 86 LEU A C 1
ATOM 672 O O . LEU A 1 86 ? -2.205 -2.000 26.983 1.00 88.00 86 LEU A O 1
ATOM 676 N N . ALA A 1 87 ? -3.277 -0.037 27.029 1.00 88.25 87 ALA A N 1
ATOM 677 C CA . ALA A 1 87 ? -2.085 0.760 27.324 1.00 88.25 87 ALA A CA 1
ATOM 678 C C . ALA A 1 87 ? -1.398 0.334 28.632 1.00 88.25 87 ALA A C 1
ATOM 680 O O . ALA A 1 87 ? -0.179 0.161 28.659 1.00 88.25 87 ALA A O 1
ATOM 681 N N . ARG A 1 88 ? -2.179 0.104 29.697 1.00 87.56 88 ARG A N 1
ATOM 682 C CA . ARG A 1 88 ? -1.665 -0.381 30.989 1.00 87.56 88 ARG A CA 1
ATOM 683 C C . ARG A 1 88 ? -1.087 -1.792 30.873 1.00 87.56 88 ARG A C 1
ATOM 685 O O . ARG A 1 88 ? 0.037 -2.017 31.309 1.00 87.56 88 ARG A O 1
ATOM 692 N N . ARG A 1 89 ? -1.820 -2.715 30.242 1.00 87.81 89 ARG A N 1
ATOM 693 C CA . ARG A 1 89 ? -1.419 -4.123 30.093 1.00 87.81 89 ARG A CA 1
ATOM 694 C C . ARG A 1 89 ? -0.122 -4.276 29.299 1.00 87.81 89 ARG A C 1
ATOM 696 O O . ARG A 1 89 ? 0.758 -5.027 29.699 1.00 87.81 89 ARG A O 1
ATOM 703 N N . HIS A 1 90 ? 0.012 -3.523 28.209 1.00 85.94 90 HIS A N 1
ATOM 704 C CA . HIS A 1 90 ? 1.170 -3.593 27.316 1.00 85.94 90 HIS A CA 1
ATOM 705 C C . HIS A 1 90 ? 2.262 -2.557 27.633 1.00 85.94 90 HIS A C 1
ATOM 707 O O . HIS A 1 90 ? 3.177 -2.381 26.830 1.00 85.94 90 HIS A O 1
ATOM 713 N N . LYS A 1 91 ? 2.175 -1.855 28.778 1.00 86.81 91 LYS A N 1
ATOM 714 C CA . LYS A 1 91 ? 3.136 -0.819 29.217 1.00 86.81 91 LYS A CA 1
ATOM 715 C C . LYS A 1 91 ? 3.497 0.165 28.091 1.00 86.81 91 LYS A C 1
ATOM 717 O O . LYS A 1 91 ? 4.662 0.495 27.845 1.00 86.81 91 LYS A O 1
ATOM 722 N N . ALA A 1 92 ? 2.483 0.610 27.357 1.00 86.88 92 ALA A N 1
ATOM 723 C CA . ALA A 1 92 ? 2.641 1.491 26.210 1.00 86.88 92 ALA A CA 1
ATOM 724 C C . ALA A 1 92 ? 1.804 2.752 26.379 1.00 86.88 92 ALA A C 1
ATOM 726 O O . ALA A 1 92 ? 0.738 2.739 26.989 1.00 86.88 92 ALA A O 1
ATOM 727 N N . ALA A 1 93 ? 2.284 3.857 25.811 1.00 86.38 93 ALA A N 1
ATOM 728 C CA . ALA A 1 93 ? 1.531 5.095 25.822 1.00 86.38 93 ALA A CA 1
ATOM 729 C C . ALA A 1 93 ? 0.221 4.918 25.035 1.00 86.38 93 ALA A C 1
ATOM 731 O O . ALA A 1 93 ? 0.184 4.277 23.981 1.00 86.38 93 ALA A O 1
ATOM 732 N N . LEU A 1 94 ? -0.855 5.535 25.523 1.00 86.12 94 LEU A N 1
ATOM 733 C CA . LEU A 1 94 ? -2.158 5.550 24.859 1.00 86.12 94 LEU A CA 1
ATOM 734 C C . LEU A 1 94 ? -2.097 5.962 23.370 1.00 86.12 94 LEU A C 1
ATOM 736 O O . LEU A 1 94 ? -2.713 5.267 22.560 1.00 86.12 94 LEU A O 1
ATOM 740 N N . PRO A 1 95 ? -1.334 6.999 22.950 1.00 87.44 95 PRO A N 1
ATOM 741 C CA . PRO A 1 95 ? -1.172 7.304 21.526 1.00 87.44 95 PRO A CA 1
ATOM 742 C C . PRO A 1 95 ? -0.529 6.158 20.734 1.00 87.44 95 PRO A C 1
ATOM 744 O O . PRO A 1 95 ? -0.933 5.908 19.603 1.00 87.44 95 PRO A O 1
ATOM 747 N N . THR A 1 96 ? 0.417 5.417 21.318 1.00 87.50 96 THR A N 1
ATOM 748 C CA . THR A 1 96 ? 1.036 4.256 20.663 1.00 87.50 96 THR A CA 1
ATOM 749 C C . THR A 1 96 ? 0.010 3.151 20.423 1.00 87.50 96 THR A C 1
ATOM 751 O O . THR A 1 96 ? -0.047 2.607 19.321 1.00 87.50 96 THR A O 1
ATOM 754 N N . ILE A 1 97 ? -0.849 2.862 21.406 1.00 90.31 97 ILE A N 1
ATOM 755 C CA . ILE A 1 97 ? -1.937 1.884 21.256 1.00 90.31 97 ILE A CA 1
ATOM 756 C C . ILE A 1 97 ? -2.932 2.332 20.184 1.00 90.31 97 ILE A C 1
ATOM 758 O O . ILE A 1 97 ? -3.276 1.541 19.313 1.00 90.31 97 ILE A O 1
ATOM 762 N N . LEU A 1 98 ? -3.360 3.598 20.188 1.00 88.50 98 LEU A N 1
ATOM 763 C CA . LEU A 1 98 ? -4.301 4.111 19.186 1.00 88.50 98 LEU A CA 1
ATOM 764 C C . LEU A 1 98 ? -3.730 4.062 17.764 1.00 88.50 98 LEU A C 1
ATOM 766 O O . LEU A 1 98 ? -4.443 3.680 16.836 1.00 88.50 98 LEU A O 1
ATOM 770 N N . SER A 1 99 ? -2.455 4.414 17.590 1.00 87.56 99 SER A N 1
ATOM 771 C CA . SER A 1 99 ? -1.761 4.290 16.304 1.00 87.56 99 SER A CA 1
ATOM 772 C C . SER A 1 99 ? -1.664 2.832 15.856 1.00 87.56 99 SER A C 1
ATOM 774 O O . SER A 1 99 ? -1.914 2.534 14.692 1.00 87.56 99 SER A O 1
ATOM 776 N N . THR A 1 100 ? -1.376 1.916 16.783 1.00 89.25 100 THR A N 1
ATOM 777 C CA . THR A 1 100 ? -1.282 0.474 16.503 1.00 89.25 100 THR A CA 1
ATOM 778 C C . THR A 1 100 ? -2.641 -0.117 16.124 1.00 89.25 100 THR A C 1
ATOM 780 O O . THR A 1 100 ? -2.744 -0.837 15.138 1.00 89.25 100 THR A O 1
ATOM 783 N N . LEU A 1 101 ? -3.708 0.259 16.833 1.00 88.56 101 LEU A N 1
ATOM 784 C CA . LEU A 1 101 ? -5.081 -0.138 16.509 1.00 88.56 101 LEU A CA 1
ATOM 785 C C . LEU A 1 101 ? -5.518 0.395 15.140 1.00 88.56 101 LEU A C 1
ATOM 787 O O . LEU A 1 101 ? -6.139 -0.335 14.371 1.00 88.56 101 LEU A O 1
ATOM 791 N N . ARG A 1 102 ? -5.161 1.643 14.805 1.00 86.38 102 ARG A N 1
ATOM 792 C CA . ARG A 1 102 ? -5.435 2.220 13.482 1.00 86.38 102 ARG A CA 1
ATOM 793 C C . ARG A 1 102 ? -4.684 1.475 12.379 1.00 86.38 102 ARG A C 1
ATOM 795 O O . ARG A 1 102 ? -5.282 1.186 11.350 1.00 86.38 102 ARG A O 1
ATOM 802 N N . ARG A 1 103 ? -3.411 1.135 12.609 1.00 84.75 103 ARG A N 1
ATOM 803 C CA . ARG A 1 103 ? -2.598 0.325 11.687 1.00 84.75 103 ARG A CA 1
ATOM 804 C C . ARG A 1 103 ? -3.197 -1.070 11.476 1.00 84.75 103 ARG A C 1
ATOM 806 O O . ARG A 1 103 ? -3.231 -1.538 10.349 1.00 84.75 103 ARG A O 1
ATOM 813 N N . ALA A 1 104 ? -3.736 -1.687 12.528 1.00 87.44 104 A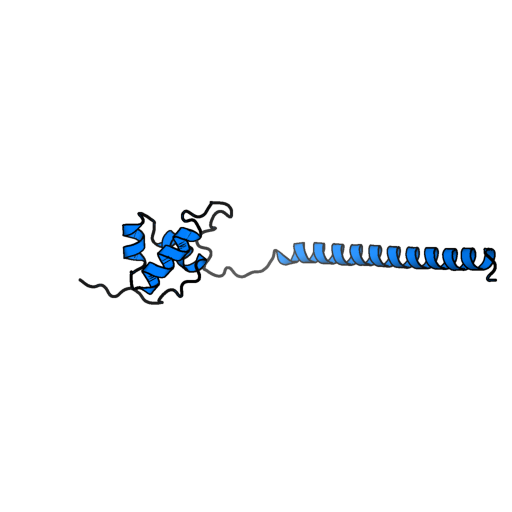LA A N 1
ATOM 814 C CA . ALA A 1 104 ? -4.421 -2.981 12.462 1.00 87.44 104 ALA A CA 1
ATOM 815 C C . ALA A 1 104 ? -5.841 -2.925 11.849 1.00 87.44 104 ALA A C 1
ATOM 817 O O . ALA A 1 104 ? -6.520 -3.952 11.772 1.00 87.44 104 ALA A O 1
ATOM 818 N N . GLY A 1 105 ? -6.321 -1.739 11.455 1.00 85.94 105 GLY A N 1
ATOM 819 C CA . GLY A 1 105 ? -7.647 -1.551 10.860 1.00 85.94 105 GLY A CA 1
ATOM 820 C C . GLY A 1 105 ? -8.808 -1.580 11.859 1.00 85.94 105 GLY A C 1
ATOM 821 O O . GLY A 1 105 ? -9.954 -1.771 11.460 1.00 85.94 105 GLY A O 1
ATOM 822 N N . ALA A 1 106 ? -8.554 -1.401 13.158 1.00 84.31 106 ALA A N 1
ATOM 823 C CA . ALA A 1 106 ? -9.618 -1.391 14.156 1.00 84.31 106 ALA A CA 1
ATOM 824 C C . ALA A 1 106 ? -10.491 -0.129 14.024 1.00 84.31 106 ALA A C 1
ATOM 826 O O . ALA A 1 106 ? -9.993 1.003 13.998 1.00 84.31 106 ALA A O 1
ATOM 827 N N . LYS A 1 107 ? -11.818 -0.308 14.022 1.00 83.69 107 LYS A N 1
ATOM 828 C CA . LYS A 1 107 ? -12.774 0.804 14.095 1.00 83.69 107 LYS A CA 1
ATOM 829 C C . LYS A 1 107 ? -12.757 1.379 15.511 1.00 83.69 107 LYS A C 1
ATOM 831 O O . LYS A 1 107 ? -13.403 0.856 16.417 1.00 83.69 107 LYS A O 1
ATOM 836 N N . LEU A 1 108 ? -11.989 2.451 15.710 1.00 81.19 108 LEU A N 1
ATOM 837 C CA . LEU A 1 108 ? -11.906 3.132 17.001 1.00 81.19 108 LEU A CA 1
ATOM 838 C C . LEU A 1 108 ? -13.301 3.617 17.416 1.00 81.19 108 LEU A C 1
ATOM 840 O O . LEU A 1 108 ? -13.923 4.421 16.717 1.00 81.19 108 LEU A O 1
ATOM 844 N N . ARG A 1 109 ? -13.777 3.134 18.566 1.00 80.12 109 ARG A N 1
ATOM 845 C CA . ARG A 1 109 ? -15.011 3.595 19.203 1.00 80.12 109 ARG A CA 1
ATOM 846 C C . ARG A 1 109 ? -14.840 5.084 19.504 1.00 80.12 109 ARG A C 1
ATOM 848 O O . ARG A 1 109 ? -14.072 5.463 20.388 1.00 80.12 109 ARG A O 1
ATOM 855 N N . ARG A 1 110 ? -15.496 5.939 18.713 1.00 67.31 110 ARG A N 1
ATOM 856 C CA . ARG A 1 110 ? -15.534 7.385 18.953 1.00 67.31 110 ARG A CA 1
ATOM 857 C C . ARG A 1 110 ? -16.391 7.615 20.190 1.00 67.31 110 ARG A C 1
ATOM 859 O O . ARG A 1 110 ? -17.605 7.490 20.138 1.00 67.31 110 ARG A O 1
ATOM 866 N N . GLY A 1 111 ? -15.739 7.910 21.301 1.00 60.22 111 GLY A N 1
ATOM 867 C CA . GLY A 1 111 ? -16.407 8.221 22.551 1.00 60.22 111 GLY A CA 1
ATOM 868 C C . GLY A 1 111 ? -15.380 8.402 23.651 1.00 60.22 111 GLY A C 1
ATOM 869 O O . GLY A 1 111 ? -14.455 7.599 23.789 1.00 60.22 111 GLY A O 1
ATOM 870 N N . ARG A 1 112 ? -15.524 9.475 24.430 1.00 52.69 112 ARG A N 1
ATOM 871 C CA . ARG A 1 112 ? -14.826 9.598 25.708 1.00 52.69 112 ARG A CA 1
ATOM 872 C C . ARG A 1 112 ? -15.304 8.418 26.565 1.00 52.69 112 ARG A C 1
ATOM 874 O O . ARG A 1 112 ? -16.515 8.291 26.731 1.00 52.69 112 ARG A O 1
ATOM 881 N N . PRO A 1 113 ? -14.421 7.533 27.059 1.00 54.47 113 PRO A N 1
ATOM 882 C CA . PRO A 1 113 ? -14.863 6.441 27.917 1.00 54.47 113 PRO A CA 1
ATOM 883 C C . PRO A 1 113 ? -15.605 7.039 29.115 1.00 54.47 113 PRO A C 1
ATOM 885 O O . PRO A 1 113 ? -15.104 7.973 29.747 1.00 54.47 113 PRO A O 1
ATOM 888 N N . SER A 1 114 ? -16.813 6.542 29.393 1.00 53.59 114 SER A N 1
ATOM 889 C CA . SER A 1 114 ? -17.579 6.945 30.569 1.00 53.59 114 SER A CA 1
ATOM 890 C C . SER A 1 114 ? -16.729 6.676 31.806 1.00 53.59 114 SER A C 1
ATOM 892 O O . SER A 1 114 ? -16.265 5.550 32.008 1.00 53.59 114 SER A O 1
ATOM 894 N N . LYS A 1 115 ? -16.506 7.713 32.614 1.00 41.56 115 LYS A N 1
ATOM 895 C CA . LYS A 1 115 ? -15.817 7.628 33.900 1.00 41.56 115 LYS A CA 1
ATOM 896 C C . LYS A 1 115 ? -16.646 6.721 34.815 1.00 41.56 115 LYS A C 1
ATOM 898 O O . LYS A 1 115 ? -17.571 7.201 35.457 1.00 41.56 115 LYS A O 1
ATOM 903 N N . LYS A 1 116 ? -16.359 5.416 34.848 1.00 50.16 116 LYS A N 1
ATOM 904 C CA . LYS A 1 116 ? -16.813 4.584 35.964 1.00 50.16 116 LYS A CA 1
ATOM 905 C C . LYS A 1 116 ? -15.920 4.939 37.153 1.00 50.16 116 LYS A C 1
ATOM 907 O O . LYS A 1 116 ? -14.705 4.750 37.082 1.00 50.16 116 LYS A O 1
ATOM 912 N N . ARG A 1 117 ? 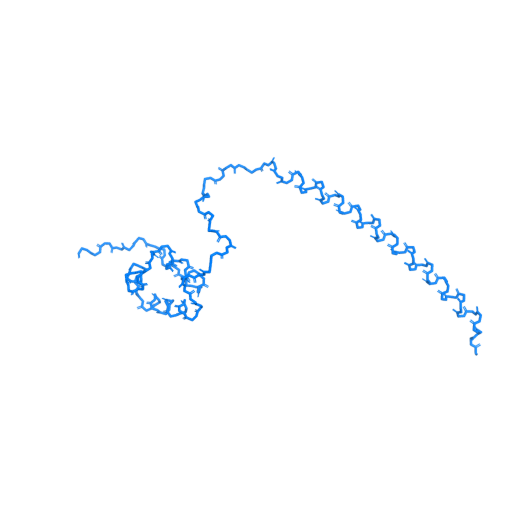-16.551 5.634 38.104 1.00 38.31 117 ARG A N 1
ATOM 913 C CA . ARG A 1 117 ? -16.075 5.893 39.463 1.00 38.31 117 ARG A CA 1
ATOM 914 C C . ARG A 1 117 ? -15.812 4.577 40.177 1.00 38.31 117 ARG A C 1
ATOM 916 O O . ARG A 1 117 ? -16.558 3.619 39.878 1.00 38.31 117 ARG A O 1
#